Protein AF-A0A6I9N5E9-F1 (afdb_monomer)

Secondary structure (DSSP, 8-state):
-PPPP-----STTSSHHHHHHHHHHSS--SS----HHHHHHHH-TT---------GGGGS-HHHHHHHHHTT--PPPHHHHHHHHHHHHHT-

Sequence (92 aa):
MQAIKCVVVGDGAVGKTCLLISYTTNAFPGEYIPTWYPEVRHHCPSTPIILVGTKLDLRDEKDTIEKLKEKKLAPITYPQGLALAKEIGEEQ

Solvent-accessible surface area (backbone atoms only — not comparable to full-atom values): 6016 Å² total; per-residue (Å²): 132,86,85,83,73,86,46,84,44,50,61,85,92,72,45,60,68,48,50,56,43,26,73,74,68,78,44,78,72,93,71,90,83,82,70,66,62,68,56,46,43,72,80,42,70,88,59,72,78,48,83,41,84,53,70,70,74,51,69,77,35,62,70,55,50,51,60,28,46,78,69,76,43,73,74,87,48,72,68,58,54,51,51,51,49,47,55,71,58,67,78,110

Structure (mmCIF, N/CA/C/O backbone):
data_AF-A0A6I9N5E9-F1
#
_entry.id   AF-A0A6I9N5E9-F1
#
loop_
_atom_site.group_PDB
_atom_site.id
_atom_site.type_symbol
_atom_site.label_atom_id
_atom_site.label_alt_id
_atom_site.label_comp_id
_atom_site.label_asym_id
_atom_site.label_entity_id
_atom_site.label_seq_id
_atom_site.pdbx_PDB_ins_code
_atom_site.Cartn_x
_atom_site.Cartn_y
_atom_site.Cartn_z
_atom_site.occupancy
_atom_site.B_iso_or_equiv
_atom_site.auth_seq_id
_atom_site.auth_comp_id
_atom_site.auth_asym_id
_atom_site.auth_atom_id
_atom_site.pdbx_PDB_model_num
ATOM 1 N N . MET A 1 1 ? 7.595 -20.805 -21.346 1.00 37.97 1 MET A N 1
ATOM 2 C CA . MET A 1 1 ? 6.808 -20.199 -20.249 1.00 37.97 1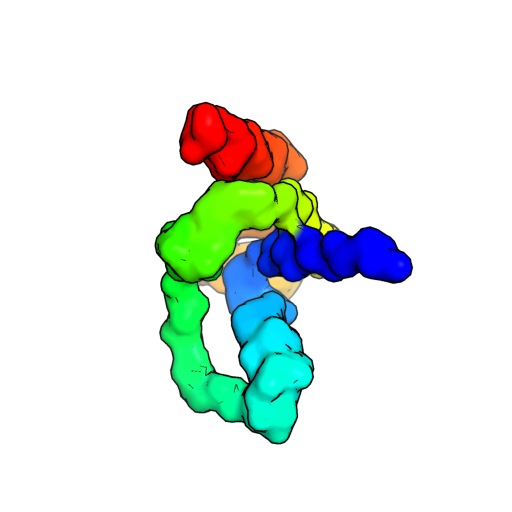 MET A CA 1
ATOM 3 C C . MET A 1 1 ? 7.133 -18.717 -20.210 1.00 37.97 1 MET A C 1
ATOM 5 O O . MET A 1 1 ? 8.296 -18.389 -20.024 1.00 37.97 1 MET A O 1
ATOM 9 N N . GLN A 1 2 ? 6.164 -17.834 -20.462 1.00 45.25 2 GLN A N 1
ATOM 10 C CA . GLN A 1 2 ? 6.364 -16.404 -20.214 1.00 45.25 2 GLN A CA 1
ATOM 11 C C . GLN A 1 2 ? 6.378 -16.176 -18.702 1.00 45.25 2 GLN A C 1
ATOM 13 O O . GLN A 1 2 ? 5.474 -16.625 -18.000 1.00 45.25 2 GLN A O 1
ATOM 18 N N . ALA A 1 3 ? 7.423 -15.521 -18.203 1.00 46.75 3 ALA A N 1
ATOM 19 C CA . ALA A 1 3 ? 7.497 -15.118 -16.809 1.00 46.75 3 ALA A CA 1
ATOM 20 C C . ALA A 1 3 ? 6.507 -13.972 -16.569 1.00 46.75 3 ALA A C 1
ATOM 22 O O . ALA A 1 3 ? 6.645 -12.901 -17.157 1.00 46.75 3 ALA A O 1
ATOM 23 N N . ILE A 1 4 ? 5.523 -14.198 -15.702 1.00 50.38 4 ILE A N 1
ATOM 24 C CA . ILE A 1 4 ? 4.636 -13.147 -15.203 1.00 50.38 4 ILE A CA 1
ATOM 25 C C . ILE A 1 4 ? 5.316 -12.562 -13.967 1.00 50.38 4 ILE A C 1
ATOM 27 O O . ILE A 1 4 ? 5.551 -13.275 -12.992 1.00 50.38 4 ILE A O 1
ATOM 31 N N . LYS A 1 5 ? 5.679 -11.279 -14.018 1.00 47.81 5 LYS A N 1
ATOM 32 C CA . LYS A 1 5 ? 6.300 -10.574 -12.890 1.00 47.81 5 LYS A CA 1
ATOM 33 C C . LYS A 1 5 ? 5.246 -9.696 -12.226 1.00 47.81 5 LYS A C 1
ATOM 35 O O . LYS A 1 5 ? 4.602 -8.895 -12.893 1.00 47.81 5 LYS A O 1
ATOM 40 N N . CYS A 1 6 ? 5.037 -9.921 -10.932 1.00 53.72 6 CYS A N 1
ATOM 41 C CA . CYS A 1 6 ? 3.938 -9.348 -10.164 1.00 53.72 6 CYS A CA 1
ATOM 42 C C . CYS A 1 6 ? 4.470 -8.285 -9.199 1.00 53.72 6 CYS A C 1
ATOM 44 O O . CYS A 1 6 ? 5.467 -8.514 -8.514 1.00 53.72 6 CYS A O 1
ATOM 46 N N . VAL A 1 7 ? 3.790 -7.143 -9.129 1.00 55.34 7 VAL A N 1
ATOM 47 C CA . VAL A 1 7 ? 4.066 -6.074 -8.166 1.00 55.34 7 VAL A CA 1
ATOM 48 C C . VAL A 1 7 ? 2.865 -5.960 -7.232 1.00 55.34 7 VAL A C 1
ATOM 50 O O . VAL A 1 7 ? 1.723 -6.009 -7.682 1.00 55.34 7 VAL A O 1
ATOM 53 N N . VAL A 1 8 ? 3.116 -5.873 -5.924 1.00 61.06 8 VAL A N 1
ATOM 54 C CA . VAL A 1 8 ? 2.073 -5.902 -4.887 1.00 61.06 8 VAL A CA 1
ATOM 55 C C . VAL A 1 8 ? 1.957 -4.534 -4.241 1.00 61.06 8 VAL A C 1
ATOM 57 O O . VAL A 1 8 ? 2.917 -4.030 -3.658 1.00 61.06 8 VAL A O 1
ATOM 60 N N . VAL A 1 9 ? 0.758 -3.954 -4.282 1.00 55.38 9 VAL A N 1
ATOM 61 C CA . VAL A 1 9 ? 0.481 -2.635 -3.698 1.00 55.38 9 VAL A CA 1
ATOM 62 C C . VAL A 1 9 ? -0.728 -2.718 -2.758 1.00 55.38 9 VAL A C 1
ATOM 64 O O . VAL A 1 9 ? -1.344 -3.776 -2.632 1.00 55.38 9 VAL A O 1
ATOM 67 N N . GLY A 1 10 ? -0.979 -1.675 -1.966 1.00 61.53 10 GLY A N 1
ATOM 68 C CA . GLY A 1 10 ? -2.024 -1.613 -0.933 1.00 61.53 10 GLY A CA 1
ATOM 69 C C . GLY A 1 10 ? -1.629 -0.662 0.200 1.00 61.53 10 GLY A C 1
ATOM 70 O O . GLY A 1 10 ? -0.563 -0.046 0.133 1.00 61.53 10 GLY A O 1
ATOM 71 N N . ASP A 1 11 ? -2.422 -0.571 1.264 1.00 59.56 11 ASP A N 1
ATOM 72 C CA . ASP A 1 11 ? -2.242 0.455 2.306 1.00 59.56 11 ASP A CA 1
ATOM 73 C C . ASP A 1 11 ? -0.957 0.298 3.142 1.00 59.56 11 ASP A C 1
ATOM 75 O O . ASP A 1 11 ? -0.328 -0.766 3.192 1.00 59.56 11 ASP A O 1
ATOM 79 N N . GLY A 1 12 ? -0.517 1.376 3.795 1.00 58.41 12 GLY A N 1
ATOM 80 C CA . GLY A 1 12 ? 0.602 1.332 4.743 1.00 58.41 12 GLY A CA 1
ATOM 81 C C . GLY A 1 12 ? 0.358 0.311 5.865 1.00 58.41 12 GLY A C 1
ATOM 82 O O . GLY A 1 12 ? -0.778 0.061 6.248 1.00 58.41 12 GLY A O 1
ATOM 83 N N . ALA A 1 13 ? 1.422 -0.316 6.377 1.00 56.25 13 ALA A N 1
ATOM 84 C CA . ALA A 1 13 ? 1.369 -1.309 7.465 1.00 56.25 13 ALA A CA 1
ATOM 85 C C . ALA A 1 13 ? 0.541 -2.593 7.206 1.00 56.25 13 ALA A C 1
ATOM 87 O O . ALA A 1 13 ? 0.364 -3.406 8.108 1.00 56.25 13 ALA A O 1
ATOM 88 N N . VAL A 1 14 ? 0.087 -2.855 5.974 1.00 62.12 14 VAL A N 1
ATOM 89 C CA . VAL A 1 14 ? -0.665 -4.0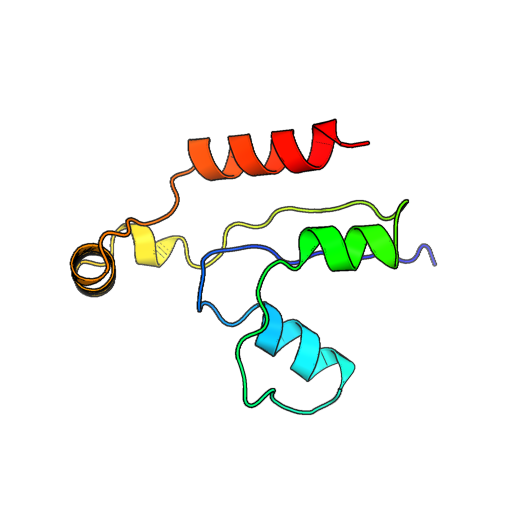88 5.658 1.00 62.12 14 VAL A CA 1
ATOM 90 C C . VAL A 1 14 ? 0.204 -5.323 5.396 1.00 62.12 14 VAL A C 1
ATOM 92 O O . VAL A 1 14 ? -0.335 -6.390 5.120 1.00 62.12 14 VAL A O 1
ATOM 95 N N . GLY A 1 15 ? 1.530 -5.185 5.497 1.00 64.50 15 GLY A N 1
ATOM 96 C CA . GLY A 1 15 ? 2.473 -6.304 5.423 1.00 64.50 15 GLY A CA 1
ATOM 97 C C . GLY A 1 15 ? 2.917 -6.706 4.015 1.00 64.50 15 GLY A C 1
ATOM 98 O O . GLY A 1 15 ? 3.477 -7.777 3.862 1.00 64.50 15 GLY A O 1
ATOM 99 N N . LYS A 1 16 ? 2.718 -5.877 2.981 1.00 72.06 16 LYS A N 1
ATOM 100 C CA . LYS A 1 16 ? 3.126 -6.195 1.589 1.00 72.06 16 LYS A CA 1
ATOM 101 C C . LYS A 1 16 ? 4.634 -6.360 1.438 1.00 72.06 16 LYS A C 1
ATOM 103 O O . LYS A 1 16 ? 5.096 -7.325 0.845 1.00 72.06 16 LYS A O 1
ATOM 108 N N . THR A 1 17 ? 5.385 -5.427 2.019 1.00 66.44 17 THR A N 1
ATOM 109 C CA . THR A 1 17 ? 6.847 -5.472 2.068 1.00 66.44 17 THR A CA 1
ATOM 110 C C . THR A 1 17 ? 7.307 -6.707 2.841 1.00 66.44 17 THR A C 1
ATOM 112 O O . THR A 1 17 ? 8.126 -7.467 2.343 1.00 66.44 17 THR A O 1
ATOM 115 N N . CYS A 1 18 ? 6.698 -6.984 4.001 1.00 65.75 18 CYS A N 1
ATOM 116 C CA . CYS A 1 18 ? 6.973 -8.189 4.788 1.00 65.75 18 CYS A CA 1
ATOM 117 C C . CYS A 1 18 ? 6.637 -9.483 4.030 1.00 65.75 18 CYS A C 1
ATOM 119 O O . CYS A 1 18 ? 7.398 -10.437 4.112 1.00 65.75 18 CYS A O 1
ATOM 121 N N . LEU A 1 19 ? 5.539 -9.510 3.267 1.00 66.56 19 LEU A N 1
ATOM 122 C CA . LEU A 1 19 ? 5.110 -10.656 2.464 1.00 66.56 19 LEU A CA 1
ATOM 123 C C . LEU A 1 19 ? 6.105 -10.942 1.335 1.00 66.56 19 LEU A C 1
ATOM 125 O O . LEU A 1 19 ? 6.536 -12.080 1.178 1.00 66.56 19 LEU A O 1
ATOM 129 N N . LEU A 1 20 ? 6.507 -9.914 0.582 1.00 65.69 20 LEU A N 1
ATOM 130 C CA . LEU A 1 20 ? 7.481 -10.054 -0.503 1.00 65.69 20 LEU A CA 1
ATOM 131 C C . LEU A 1 20 ? 8.873 -10.435 0.022 1.00 65.69 20 LEU A C 1
ATOM 133 O O . LEU A 1 20 ? 9.520 -11.314 -0.546 1.00 65.69 20 LEU A O 1
ATOM 137 N N . ILE A 1 21 ? 9.318 -9.836 1.1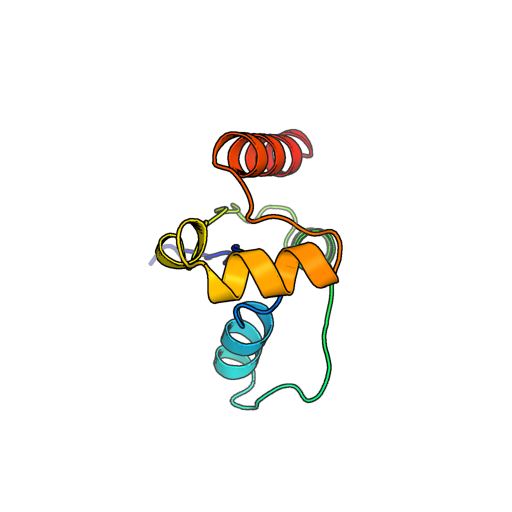30 1.00 64.50 21 ILE A N 1
ATOM 138 C CA . ILE A 1 21 ? 10.609 -10.164 1.751 1.00 64.50 21 ILE A CA 1
ATOM 139 C C . ILE A 1 21 ? 10.582 -11.583 2.320 1.00 64.50 21 ILE A C 1
ATOM 141 O O . ILE A 1 21 ? 11.485 -12.361 2.033 1.00 64.50 21 ILE A O 1
ATOM 145 N N . SER A 1 22 ? 9.531 -11.971 3.043 1.00 65.06 22 SER A N 1
ATOM 146 C CA . SER A 1 22 ? 9.408 -13.328 3.586 1.00 65.06 22 SER A CA 1
ATOM 147 C C . SER A 1 22 ? 9.362 -14.386 2.491 1.00 65.06 22 SER A C 1
ATOM 149 O O . SER A 1 22 ? 9.979 -15.434 2.649 1.00 65.06 22 SER A O 1
ATOM 151 N N . TYR A 1 23 ? 8.670 -14.121 1.381 1.00 66.12 23 TYR A N 1
ATOM 152 C CA . TYR A 1 23 ? 8.592 -15.056 0.259 1.00 66.12 23 TYR A CA 1
ATOM 153 C C . TYR A 1 23 ? 9.941 -15.239 -0.451 1.00 66.12 23 TYR A C 1
ATOM 155 O O . TYR A 1 23 ? 10.276 -16.342 -0.870 1.00 66.12 23 TYR A O 1
ATOM 163 N N . THR A 1 24 ? 10.726 -14.167 -0.583 1.00 56.97 24 THR A N 1
ATOM 164 C CA . THR A 1 24 ? 12.001 -14.193 -1.323 1.00 56.97 24 THR A CA 1
ATOM 165 C C . THR A 1 24 ? 13.202 -14.593 -0.469 1.00 56.97 24 THR A C 1
ATOM 167 O O . THR A 1 24 ? 14.145 -15.179 -0.992 1.00 56.97 24 THR A O 1
ATOM 170 N N . THR A 1 25 ? 13.179 -14.302 0.832 1.00 64.56 25 THR A N 1
ATOM 171 C CA . THR A 1 25 ? 14.319 -14.513 1.744 1.00 64.56 25 THR A CA 1
ATOM 172 C C . THR A 1 25 ? 14.099 -15.642 2.747 1.00 64.56 25 THR A C 1
ATOM 174 O O . THR A 1 25 ? 15.026 -16.013 3.462 1.00 64.56 25 THR A O 1
ATOM 177 N N . ASN A 1 26 ? 12.881 -16.192 2.812 1.00 71.56 26 ASN A N 1
ATOM 178 C CA . ASN A 1 26 ? 12.468 -17.164 3.824 1.00 71.56 26 ASN A CA 1
ATOM 179 C C . ASN A 1 26 ? 12.636 -16.643 5.274 1.00 71.56 26 ASN A C 1
ATOM 181 O O . ASN A 1 26 ? 12.767 -17.432 6.209 1.00 71.56 26 ASN A O 1
ATOM 185 N N . ALA A 1 27 ? 12.639 -15.314 5.464 1.00 62.34 27 ALA A N 1
ATOM 186 C CA . ALA A 1 27 ? 12.838 -14.637 6.746 1.00 62.34 27 ALA A CA 1
ATOM 187 C C . ALA A 1 27 ? 11.959 -13.378 6.882 1.00 62.34 27 ALA A C 1
ATOM 189 O O . ALA A 1 27 ? 11.637 -12.709 5.899 1.00 62.34 27 ALA A O 1
ATOM 190 N N . PHE A 1 28 ? 11.571 -13.034 8.114 1.00 63.75 28 PHE A N 1
ATOM 191 C CA . PHE A 1 28 ? 10.741 -11.857 8.387 1.00 63.75 28 PHE A CA 1
ATOM 192 C C . PHE A 1 28 ? 11.614 -10.625 8.698 1.00 63.75 28 PHE A C 1
ATOM 194 O O . PHE A 1 28 ? 12.494 -10.721 9.557 1.00 63.75 28 PHE A O 1
ATOM 201 N N . PRO A 1 29 ? 11.399 -9.468 8.041 1.00 57.28 29 PRO A N 1
ATOM 202 C CA . PRO A 1 29 ? 12.195 -8.266 8.285 1.00 57.28 29 PRO A CA 1
ATOM 203 C C . PRO A 1 29 ? 11.871 -7.639 9.648 1.00 57.28 29 PRO A C 1
ATOM 205 O O . PRO A 1 29 ? 10.704 -7.510 10.016 1.00 57.28 29 PRO A O 1
ATOM 208 N N . GLY A 1 30 ? 12.907 -7.216 10.378 1.00 63.69 30 GLY A N 1
ATOM 209 C CA . GLY A 1 30 ? 12.774 -6.567 11.690 1.00 63.69 30 GLY A CA 1
ATOM 210 C C . GLY A 1 30 ? 12.452 -5.067 11.642 1.00 63.69 30 GLY A C 1
ATOM 211 O O . GLY A 1 30 ? 12.062 -4.507 12.662 1.00 63.69 30 GLY A O 1
ATOM 212 N N . GLU A 1 31 ? 12.582 -4.420 10.479 1.00 58.31 31 GLU A N 1
ATOM 213 C CA . GLU A 1 31 ? 12.405 -2.970 10.310 1.00 58.31 31 GLU A CA 1
ATOM 214 C C . GLU A 1 31 ? 11.535 -2.613 9.091 1.00 58.31 31 GLU A C 1
ATOM 216 O O . GLU A 1 31 ? 11.337 -3.411 8.170 1.00 58.31 31 GLU A O 1
ATOM 221 N N . TYR A 1 32 ? 10.989 -1.393 9.096 1.00 56.09 32 TYR A N 1
ATOM 222 C CA . TYR A 1 32 ? 10.120 -0.866 8.041 1.00 56.09 32 TYR A CA 1
ATOM 223 C C . TYR A 1 32 ? 10.929 -0.279 6.873 1.00 56.09 32 TYR A C 1
ATOM 225 O O . TYR A 1 32 ? 11.737 0.621 7.079 1.00 56.09 32 TYR A O 1
ATOM 233 N N . ILE A 1 33 ? 10.648 -0.725 5.641 1.00 56.34 33 ILE A N 1
ATOM 234 C CA . ILE A 1 33 ? 11.280 -0.219 4.408 1.00 56.34 33 ILE A CA 1
ATOM 235 C C . ILE A 1 33 ? 10.241 0.575 3.581 1.00 56.34 33 ILE A C 1
ATOM 237 O O . ILE A 1 33 ? 9.295 -0.040 3.068 1.00 56.34 33 ILE A O 1
ATOM 241 N N . PRO A 1 34 ? 10.361 1.917 3.450 1.00 58.41 34 PRO A N 1
ATOM 242 C CA . PRO A 1 34 ? 9.450 2.739 2.651 1.00 58.41 34 PRO A CA 1
ATOM 243 C C . PRO A 1 34 ? 9.850 2.848 1.166 1.00 58.41 34 PRO A C 1
ATOM 245 O O . PRO A 1 34 ? 11.021 2.773 0.815 1.00 58.41 34 PRO A O 1
ATOM 248 N N . THR A 1 35 ? 8.845 3.118 0.316 1.00 58.84 35 THR A N 1
ATOM 249 C CA . THR A 1 35 ? 8.919 3.384 -1.145 1.00 58.84 35 THR A CA 1
ATOM 250 C C . THR A 1 35 ? 9.460 2.238 -2.005 1.00 58.84 35 THR A C 1
ATOM 252 O O . THR A 1 35 ? 10.592 2.238 -2.467 1.00 58.84 35 THR A O 1
ATOM 255 N N . TRP A 1 36 ? 8.582 1.276 -2.299 1.00 70.25 36 TRP A N 1
ATOM 256 C CA . TRP A 1 36 ? 8.883 0.141 -3.180 1.00 70.25 36 TRP A CA 1
ATOM 257 C C . TRP A 1 36 ? 9.094 0.544 -4.650 1.00 70.25 36 TRP A C 1
ATOM 259 O O . TRP A 1 36 ? 9.787 -0.152 -5.383 1.00 70.25 36 TRP A O 1
ATOM 269 N N . TYR A 1 37 ? 8.478 1.639 -5.102 1.00 70.62 37 TYR A N 1
ATOM 270 C CA . TYR A 1 37 ? 8.408 1.965 -6.526 1.00 70.62 37 TYR A CA 1
ATOM 271 C C . TYR A 1 37 ? 9.751 2.432 -7.131 1.00 70.62 37 TYR A C 1
ATOM 273 O O . TYR A 1 37 ? 10.168 1.819 -8.117 1.00 70.62 37 TYR A O 1
ATOM 281 N N . PRO A 1 38 ? 10.485 3.404 -6.544 1.00 74.19 38 PRO A N 1
ATOM 282 C CA . PRO A 1 38 ? 11.811 3.789 -7.040 1.00 74.19 38 PRO A CA 1
ATOM 283 C C . PRO A 1 38 ? 12.808 2.623 -7.041 1.00 74.19 38 PRO A C 1
ATOM 285 O O . PRO A 1 38 ? 13.540 2.436 -8.008 1.00 74.19 38 PRO A O 1
ATOM 288 N N . GLU A 1 39 ? 12.774 1.787 -6.000 1.00 72.38 39 GLU A N 1
ATOM 289 C CA . GLU A 1 39 ? 13.609 0.585 -5.887 1.00 72.38 39 GLU A CA 1
ATOM 290 C C . GLU A 1 39 ? 13.316 -0.426 -7.004 1.00 72.38 39 GLU A C 1
ATOM 292 O O . GLU A 1 39 ? 14.233 -0.937 -7.650 1.00 72.38 39 GLU A O 1
ATOM 297 N N . VAL A 1 40 ? 12.034 -0.692 -7.284 1.00 72.44 40 VAL A N 1
ATOM 298 C CA . VAL A 1 40 ? 11.631 -1.588 -8.377 1.00 72.44 40 VAL A CA 1
ATOM 299 C C . VAL A 1 40 ? 12.014 -1.002 -9.733 1.00 72.44 40 VAL A C 1
ATOM 301 O O . VAL A 1 40 ? 12.513 -1.740 -10.577 1.00 72.44 40 VAL A O 1
ATOM 304 N N . ARG A 1 41 ? 11.844 0.304 -9.959 1.00 74.06 41 ARG A N 1
ATOM 305 C CA . ARG A 1 41 ? 12.250 0.942 -11.221 1.00 74.06 41 ARG A CA 1
ATOM 306 C C . ARG A 1 41 ? 13.762 0.930 -11.428 1.00 74.06 41 ARG A C 1
ATOM 308 O O . ARG A 1 4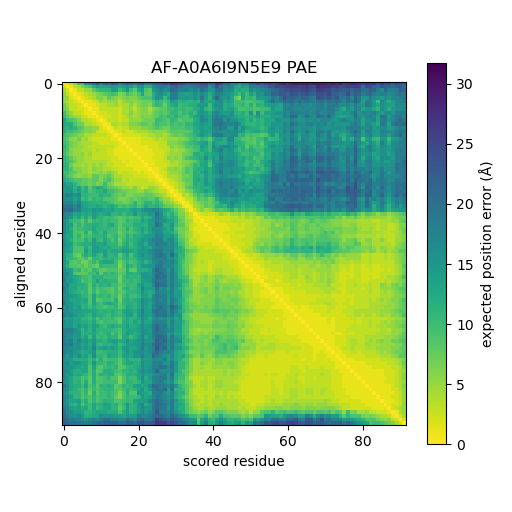1 ? 14.196 0.665 -12.545 1.00 74.06 41 ARG A O 1
ATOM 315 N N . HIS A 1 42 ? 14.549 1.149 -10.375 1.00 75.94 42 HIS A N 1
ATOM 316 C CA . HIS A 1 42 ? 16.010 1.112 -10.445 1.00 75.94 42 HIS A CA 1
ATOM 317 C C . HIS A 1 42 ? 16.530 -0.272 -10.862 1.00 75.94 42 HIS A C 1
ATOM 319 O O . HIS A 1 42 ? 17.357 -0.382 -11.764 1.00 75.94 42 HIS A O 1
ATOM 325 N N . HIS A 1 43 ? 16.008 -1.335 -10.246 1.00 74.25 43 HIS A N 1
ATOM 326 C CA . HIS A 1 43 ? 16.460 -2.704 -10.511 1.00 74.25 43 HIS A CA 1
ATOM 327 C C . HIS A 1 43 ? 15.781 -3.348 -11.736 1.00 74.25 43 HIS A C 1
ATOM 329 O O . HIS A 1 43 ? 16.350 -4.244 -12.359 1.00 74.25 43 HIS A O 1
ATOM 335 N N . CYS A 1 44 ? 14.564 -2.914 -12.082 1.00 71.38 44 CYS A N 1
ATOM 336 C CA . CYS A 1 44 ? 13.680 -3.552 -13.063 1.00 71.38 44 CYS A CA 1
ATOM 337 C C . CYS A 1 44 ? 12.913 -2.521 -13.936 1.00 71.38 44 CYS A C 1
ATOM 339 O O . CYS A 1 44 ? 11.678 -2.518 -13.940 1.00 71.38 44 CYS A O 1
ATOM 341 N N . PRO A 1 45 ? 13.597 -1.681 -14.736 1.00 74.25 45 PRO A N 1
ATOM 342 C CA . PRO A 1 45 ? 12.998 -0.510 -15.395 1.00 74.25 45 PRO A CA 1
ATOM 343 C C . PRO A 1 45 ? 11.874 -0.837 -16.391 1.00 74.25 45 PRO A C 1
ATOM 345 O O . PRO A 1 45 ? 10.881 -0.117 -16.455 1.00 74.25 45 PRO A O 1
ATOM 348 N N . SER A 1 46 ? 11.984 -1.946 -17.127 1.00 70.50 46 SER A N 1
ATOM 349 C CA . SER A 1 46 ? 11.023 -2.377 -18.157 1.00 70.50 46 SER A CA 1
ATOM 350 C C . SER A 1 46 ? 9.945 -3.340 -17.649 1.00 70.50 46 SER A C 1
ATOM 352 O O . SER A 1 46 ? 9.216 -3.939 -18.440 1.00 70.50 46 SER A O 1
ATOM 354 N N . THR A 1 47 ? 9.857 -3.547 -16.332 1.00 68.88 47 THR A N 1
ATOM 355 C CA . THR A 1 47 ? 8.924 -4.525 -15.764 1.00 68.88 47 THR A CA 1
ATOM 356 C C . THR A 1 47 ? 7.525 -3.921 -15.641 1.00 68.88 47 THR A C 1
ATOM 358 O O . THR A 1 47 ? 7.384 -2.865 -15.024 1.00 68.88 47 THR A O 1
ATOM 361 N N . PRO A 1 48 ? 6.480 -4.576 -16.186 1.00 69.19 48 PRO A N 1
ATOM 362 C CA . PRO A 1 48 ? 5.101 -4.145 -15.991 1.00 69.19 48 PRO A CA 1
ATOM 363 C C . PRO A 1 48 ? 4.727 -4.104 -14.505 1.00 69.19 48 PRO A C 1
ATOM 365 O O . PRO A 1 48 ? 5.087 -4.998 -13.738 1.00 69.19 48 PRO A O 1
ATOM 368 N N . ILE A 1 49 ? 3.981 -3.074 -14.107 1.00 72.88 49 ILE A N 1
ATOM 369 C CA . ILE A 1 49 ? 3.590 -2.821 -12.718 1.00 72.88 49 ILE A CA 1
ATOM 370 C C . ILE A 1 49 ? 2.074 -2.956 -12.588 1.00 72.88 49 ILE A C 1
ATOM 372 O O . ILE A 1 49 ? 1.328 -2.402 -13.391 1.00 72.88 49 ILE A O 1
ATOM 376 N N . ILE A 1 50 ? 1.621 -3.663 -11.551 1.00 71.44 50 ILE A N 1
ATOM 377 C CA . ILE A 1 50 ? 0.207 -3.746 -11.174 1.00 71.44 50 ILE A CA 1
ATOM 378 C C . ILE A 1 50 ? 0.046 -3.097 -9.799 1.00 71.44 50 ILE A C 1
ATOM 380 O O . ILE A 1 50 ? 0.693 -3.494 -8.833 1.00 71.44 50 ILE A O 1
ATOM 384 N N . LEU A 1 51 ? -0.828 -2.095 -9.707 1.00 71.38 51 LEU A N 1
ATOM 385 C CA . LEU A 1 51 ? -1.237 -1.501 -8.438 1.00 71.38 51 LEU A CA 1
ATOM 386 C C . LEU A 1 51 ? -2.449 -2.276 -7.903 1.00 71.38 51 LEU A C 1
ATOM 388 O O . LEU A 1 51 ? -3.505 -2.287 -8.530 1.00 71.38 51 LEU A O 1
ATOM 392 N N . VAL A 1 52 ? -2.315 -2.909 -6.740 1.00 75.12 52 VAL A N 1
ATOM 393 C CA . VAL A 1 52 ? -3.428 -3.583 -6.053 1.00 75.12 52 VAL A CA 1
ATOM 394 C C . VAL A 1 52 ? -3.846 -2.743 -4.845 1.00 75.12 52 VAL A C 1
ATOM 396 O O . VAL A 1 52 ? -3.001 -2.197 -4.153 1.00 75.12 52 VAL A O 1
ATOM 399 N N . GLY A 1 53 ? -5.141 -2.594 -4.581 1.00 73.50 53 GLY A N 1
ATOM 400 C CA . GLY A 1 53 ? -5.638 -2.088 -3.298 1.00 73.50 53 GLY A CA 1
ATOM 401 C C . GLY A 1 53 ? -6.044 -3.278 -2.438 1.00 73.50 53 GLY A C 1
ATOM 402 O O . GLY A 1 53 ? -6.902 -4.050 -2.856 1.00 73.50 53 GLY A O 1
ATOM 403 N N . THR A 1 54 ? -5.425 -3.467 -1.275 1.00 73.69 54 THR A N 1
ATOM 404 C CA . THR A 1 54 ? -5.748 -4.581 -0.366 1.00 73.69 54 THR A CA 1
ATOM 405 C C . THR A 1 54 ? -6.498 -4.085 0.863 1.00 73.69 54 THR A C 1
ATOM 407 O O . THR A 1 54 ? -6.485 -2.892 1.145 1.00 73.69 54 THR A O 1
ATOM 410 N N . LYS A 1 55 ? -7.143 -5.006 1.593 1.00 75.25 55 LYS A N 1
ATOM 411 C CA . LYS A 1 55 ? -7.871 -4.725 2.845 1.00 75.25 55 LYS A CA 1
ATOM 412 C C . LYS A 1 55 ? -9.001 -3.695 2.701 1.00 75.25 55 LYS A C 1
ATOM 414 O O . LYS A 1 55 ? -9.162 -2.801 3.528 1.00 75.25 5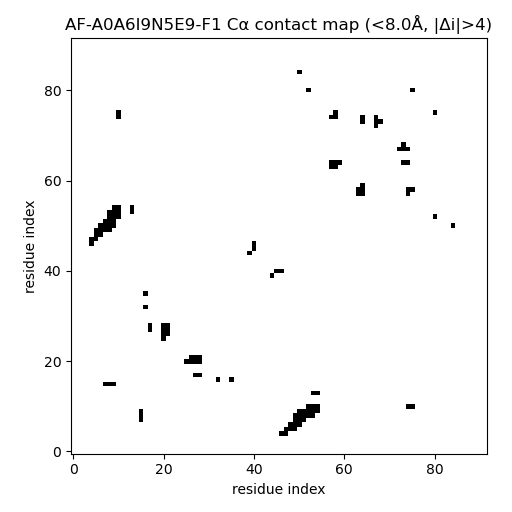5 LYS A O 1
ATOM 419 N N . LEU A 1 56 ? -9.779 -3.819 1.622 1.00 78.75 56 LEU A N 1
ATOM 420 C CA . LEU A 1 56 ? -10.910 -2.930 1.328 1.00 78.75 56 LEU A CA 1
ATOM 421 C C . LEU A 1 56 ? -11.957 -2.913 2.447 1.00 78.75 56 LEU A C 1
ATOM 423 O O . LEU A 1 56 ? -12.569 -1.878 2.678 1.00 78.75 56 LEU A O 1
ATOM 427 N N . ASP A 1 57 ? -12.115 -4.034 3.146 1.00 82.00 57 ASP A N 1
ATOM 428 C CA . ASP A 1 57 ? -12.973 -4.203 4.318 1.00 82.00 57 ASP A CA 1
ATOM 429 C C . ASP A 1 57 ? -12.651 -3.213 5.450 1.00 82.00 57 ASP A C 1
ATOM 431 O O . ASP A 1 57 ? -13.558 -2.745 6.135 1.00 82.00 57 ASP A O 1
ATOM 435 N N . LEU A 1 58 ? -11.386 -2.806 5.599 1.00 82.25 58 LEU A N 1
ATOM 436 C CA . LEU A 1 58 ? -10.969 -1.874 6.651 1.00 82.25 58 LEU A CA 1
ATOM 437 C C . LEU A 1 58 ? -11.356 -0.417 6.374 1.00 82.25 58 LEU A C 1
ATOM 439 O O . LEU A 1 58 ? -11.219 0.432 7.255 1.00 82.25 58 LEU A O 1
ATOM 443 N N . ARG A 1 59 ? -11.839 -0.094 5.167 1.00 82.31 59 ARG A N 1
ATOM 444 C CA . ARG A 1 59 ? -12.288 1.269 4.835 1.00 82.31 59 ARG A CA 1
ATOM 445 C C . ARG A 1 59 ? -13.520 1.690 5.626 1.00 82.31 59 ARG A C 1
ATOM 447 O O . ARG A 1 59 ? -13.686 2.885 5.854 1.00 82.31 59 ARG A O 1
ATOM 454 N N . ASP A 1 60 ? -14.323 0.719 6.051 1.00 86.00 60 ASP A N 1
ATOM 455 C CA . ASP A 1 60 ? -15.565 0.930 6.797 1.00 86.00 60 ASP A CA 1
ATOM 456 C C . ASP A 1 60 ? -15.437 0.523 8.280 1.00 86.00 60 ASP A C 1
ATOM 458 O O . ASP A 1 60 ? -16.365 0.715 9.070 1.00 86.00 60 ASP A O 1
ATOM 462 N N . GLU A 1 61 ? -14.285 -0.021 8.691 1.00 90.69 61 GLU A N 1
ATOM 463 C CA . GLU A 1 61 ? -14.048 -0.452 10.068 1.00 90.69 61 GLU A CA 1
ATOM 464 C C . GLU A 1 61 ? -13.754 0.752 10.979 1.00 90.69 61 GLU A C 1
ATOM 466 O O . GLU A 1 61 ? -12.735 1.436 10.846 1.00 90.69 61 GLU A O 1
ATOM 471 N N . LYS A 1 62 ? -14.637 0.987 11.955 1.00 92.69 62 LYS A N 1
ATOM 472 C CA . LYS A 1 62 ? -14.557 2.131 12.880 1.00 92.69 62 LYS A CA 1
ATOM 473 C C . LYS A 1 62 ? -13.227 2.208 13.623 1.00 92.69 62 LYS A C 1
ATOM 475 O O . LYS A 1 62 ? -12.611 3.271 13.624 1.00 92.69 62 LYS A O 1
ATOM 480 N N . ASP A 1 63 ? -12.760 1.093 14.176 1.00 92.62 63 ASP A N 1
ATOM 481 C CA . ASP A 1 63 ? -11.524 1.047 14.959 1.00 92.62 63 ASP A CA 1
ATOM 482 C C . ASP A 1 63 ? -10.305 1.424 14.107 1.00 92.62 63 ASP A C 1
ATOM 484 O O . ASP A 1 63 ? -9.419 2.149 14.564 1.00 92.62 63 ASP A O 1
ATOM 488 N N . THR A 1 64 ? -10.249 0.970 12.850 1.00 84.19 64 THR A N 1
ATOM 489 C CA . THR A 1 64 ? -9.186 1.369 11.918 1.00 84.19 64 THR A CA 1
ATOM 490 C C . THR A 1 64 ? -9.294 2.844 11.551 1.00 84.19 64 THR A C 1
ATOM 492 O O . THR A 1 64 ? -8.281 3.545 11.557 1.00 84.19 64 THR A O 1
ATOM 495 N N . ILE A 1 65 ? -10.500 3.354 11.288 1.00 88.12 65 ILE A N 1
ATOM 496 C CA . ILE A 1 65 ? -10.711 4.777 10.987 1.00 88.12 65 ILE A CA 1
ATOM 497 C C . ILE A 1 65 ? -10.272 5.659 12.165 1.00 88.12 65 ILE A C 1
ATOM 499 O O . ILE A 1 65 ? -9.611 6.674 11.948 1.00 88.12 65 ILE A O 1
ATOM 503 N N . GLU A 1 66 ? -10.604 5.291 13.402 1.00 92.06 66 GLU A N 1
ATOM 504 C CA . GLU A 1 66 ? -10.204 6.028 14.608 1.00 92.06 66 GLU A CA 1
ATOM 505 C C . GLU A 1 66 ? -8.683 6.024 14.794 1.00 92.06 66 GLU A C 1
ATOM 507 O O . GLU A 1 66 ? -8.078 7.093 14.894 1.00 92.06 66 GLU A O 1
ATOM 512 N N . LYS A 1 67 ? -8.039 4.855 14.696 1.00 87.62 67 LYS A N 1
ATOM 513 C CA . 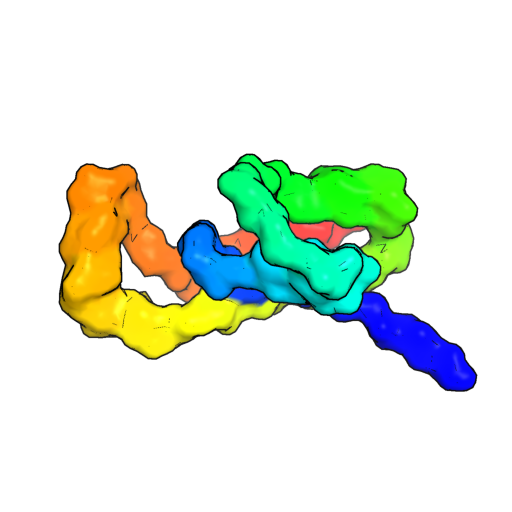LYS A 1 67 ? -6.570 4.729 14.758 1.00 87.62 67 LYS A CA 1
ATOM 514 C C . LYS A 1 67 ? -5.858 5.528 13.665 1.00 87.62 67 LYS A C 1
ATOM 516 O O . LYS A 1 67 ? -4.768 6.060 13.885 1.00 87.62 67 LYS A O 1
ATOM 521 N N . LEU A 1 68 ? -6.433 5.599 12.463 1.00 82.81 68 LEU A N 1
ATOM 522 C CA . LEU A 1 68 ? -5.893 6.417 11.375 1.00 82.81 68 LEU A CA 1
ATOM 523 C C . LEU A 1 68 ? -6.064 7.910 11.675 1.00 82.81 68 LEU A C 1
ATOM 525 O O . LEU A 1 68 ? -5.105 8.664 11.511 1.00 82.81 68 LEU A O 1
ATOM 529 N N . LYS A 1 69 ? -7.224 8.333 12.194 1.00 87.81 69 LYS A N 1
ATOM 530 C CA . LYS A 1 69 ? -7.481 9.726 12.591 1.00 87.81 69 LYS A CA 1
ATOM 531 C C . LYS A 1 69 ? -6.531 10.218 13.680 1.00 87.81 69 LYS A C 1
ATOM 533 O O . LYS A 1 69 ? -6.045 11.340 13.566 1.00 87.81 69 LYS A O 1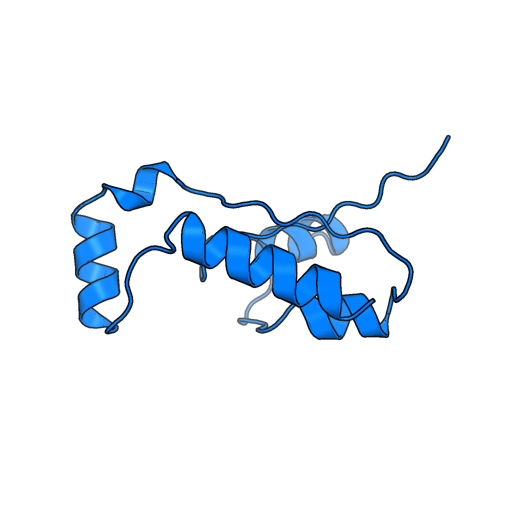
ATOM 538 N N . GLU A 1 70 ? -6.211 9.393 14.679 1.00 90.94 70 GLU A N 1
ATOM 539 C CA . GLU A 1 70 ? -5.197 9.711 15.703 1.00 90.94 70 GLU A CA 1
ATOM 540 C C . GLU A 1 70 ? -3.840 10.063 15.075 1.00 90.94 70 GLU A C 1
ATOM 542 O O . GLU A 1 70 ? -3.124 10.945 15.547 1.00 90.94 70 GLU A O 1
ATOM 547 N N . LYS A 1 71 ? -3.517 9.418 13.949 1.00 85.25 71 LYS A N 1
ATOM 548 C CA . LYS A 1 71 ? -2.303 9.655 13.160 1.00 85.25 71 LYS A CA 1
ATOM 549 C C . LYS A 1 71 ? -2.477 10.717 12.071 1.00 85.25 71 LYS A C 1
ATOM 551 O O . LYS A 1 71 ? -1.559 10.919 11.283 1.00 85.25 71 LYS A O 1
ATOM 556 N N . LYS A 1 72 ? -3.627 11.401 12.021 1.00 86.00 72 LYS A N 1
ATOM 557 C CA . LYS A 1 72 ? -4.015 12.356 10.964 1.00 86.00 72 LYS A CA 1
ATOM 558 C C . LYS A 1 72 ? -4.025 11.738 9.560 1.00 86.00 72 LYS A C 1
ATOM 560 O O . LYS A 1 72 ? -3.745 12.412 8.572 1.00 86.00 72 LYS A O 1
ATOM 565 N N . LEU A 1 73 ? -4.343 10.453 9.479 1.00 83.25 73 LEU A N 1
ATOM 566 C CA . LEU A 1 73 ? -4.477 9.690 8.246 1.00 83.25 73 LEU A CA 1
ATOM 567 C C . LEU A 1 73 ? -5.944 9.326 8.002 1.00 83.25 73 LEU A C 1
ATOM 569 O O . LEU A 1 73 ? -6.783 9.373 8.902 1.00 83.25 73 LEU A O 1
ATOM 573 N N . ALA A 1 74 ? -6.237 8.926 6.770 1.00 82.94 74 ALA A N 1
ATOM 574 C CA . ALA A 1 74 ? -7.517 8.363 6.368 1.00 82.94 74 ALA A CA 1
ATOM 575 C C . ALA A 1 74 ? -7.276 7.142 5.467 1.00 82.94 74 ALA A C 1
ATOM 577 O O . ALA A 1 74 ? -6.206 7.053 4.852 1.00 82.94 74 ALA A O 1
ATOM 578 N N . PRO A 1 75 ? -8.239 6.208 5.372 1.00 82.00 75 PRO A N 1
ATOM 579 C CA . PRO A 1 75 ? -8.165 5.129 4.397 1.00 82.00 75 PRO A CA 1
ATOM 580 C C . PRO A 1 75 ? -8.009 5.678 2.975 1.00 82.00 75 PRO A C 1
ATOM 582 O O . PRO A 1 75 ? -8.613 6.694 2.622 1.00 82.00 75 PRO A O 1
ATOM 585 N N . ILE A 1 76 ? -7.222 4.992 2.145 1.00 81.75 76 ILE A N 1
ATOM 586 C CA . ILE A 1 76 ? -7.052 5.378 0.745 1.00 81.75 76 ILE A CA 1
ATOM 587 C C . ILE A 1 76 ? -8.367 5.175 0.000 1.00 81.75 76 ILE A C 1
ATOM 589 O O . ILE A 1 76 ? -8.943 4.085 -0.010 1.00 81.75 76 ILE A O 1
ATOM 593 N N . THR A 1 77 ? -8.823 6.225 -0.670 1.00 82.75 77 THR A N 1
ATOM 594 C CA . THR A 1 77 ? -10.016 6.191 -1.516 1.00 82.75 77 THR A CA 1
ATOM 595 C C . THR A 1 77 ? -9.710 5.592 -2.889 1.00 82.75 77 THR A C 1
ATOM 597 O O . THR A 1 77 ? -8.566 5.555 -3.345 1.00 82.75 77 THR A O 1
ATOM 600 N N . TYR A 1 78 ? -10.750 5.135 -3.591 1.00 79.94 78 TYR A N 1
ATOM 601 C CA . TYR A 1 78 ? -10.590 4.634 -4.958 1.00 79.94 78 TYR A CA 1
ATOM 602 C C . TYR A 1 78 ? -9.979 5.679 -5.919 1.00 79.94 78 TYR A C 1
ATOM 604 O O . TYR A 1 78 ? -9.015 5.334 -6.603 1.00 79.94 78 TYR A O 1
ATOM 612 N N . PRO A 1 79 ? -10.425 6.956 -5.939 1.00 81.94 79 PRO A N 1
ATOM 613 C CA . PRO A 1 79 ? -9.805 7.981 -6.781 1.00 81.94 79 PRO A CA 1
ATOM 614 C C . PRO A 1 79 ? -8.328 8.234 -6.462 1.00 81.94 79 PRO A C 1
ATOM 616 O O . PRO A 1 79 ? -7.538 8.413 -7.382 1.00 81.94 79 PRO A O 1
ATOM 619 N N . GLN A 1 80 ? -7.932 8.199 -5.184 1.00 78.12 80 GLN A N 1
ATOM 620 C CA . GLN A 1 80 ? -6.521 8.323 -4.792 1.00 78.12 80 GLN A CA 1
ATOM 621 C C . GLN A 1 80 ? -5.680 7.149 -5.307 1.00 78.12 80 GLN A C 1
ATOM 623 O O . GLN A 1 80 ? -4.584 7.360 -5.818 1.00 78.12 80 GLN A O 1
ATOM 628 N N . GLY A 1 81 ? -6.203 5.921 -5.224 1.00 74.94 81 GLY A N 1
ATOM 629 C CA . GLY A 1 81 ? -5.542 4.748 -5.798 1.00 74.94 81 GLY A CA 1
ATOM 630 C C . GLY A 1 81 ? -5.386 4.848 -7.317 1.00 74.94 81 GLY A C 1
ATOM 631 O O . GLY A 1 81 ? -4.327 4.532 -7.849 1.00 74.94 81 GLY A O 1
ATOM 632 N N . LEU A 1 82 ? -6.410 5.346 -8.017 1.00 77.69 82 LEU A N 1
ATOM 633 C CA . LEU A 1 82 ? -6.354 5.554 -9.465 1.00 77.69 82 LEU A CA 1
ATOM 634 C C . LEU A 1 82 ? -5.352 6.651 -9.856 1.00 77.69 82 LEU A C 1
ATOM 636 O O . LEU A 1 82 ? -4.617 6.479 -10.825 1.00 77.69 82 LEU A O 1
ATOM 640 N N . ALA A 1 83 ? -5.295 7.750 -9.099 1.00 77.44 83 ALA A N 1
ATOM 641 C CA . ALA A 1 83 ? -4.320 8.817 -9.310 1.00 77.44 83 ALA A CA 1
ATOM 642 C C . ALA A 1 83 ? -2.881 8.294 -9.174 1.00 77.44 83 ALA A C 1
ATOM 644 O O . ALA A 1 83 ? -2.068 8.529 -10.061 1.00 77.44 83 ALA A O 1
ATOM 645 N N . LEU A 1 84 ? -2.607 7.494 -8.137 1.00 76.88 84 LEU A N 1
ATOM 646 C CA . LEU A 1 84 ? -1.305 6.851 -7.948 1.00 76.88 84 LEU A CA 1
ATOM 647 C C . LEU A 1 84 ? -0.969 5.865 -9.080 1.00 76.88 84 LEU A C 1
ATOM 649 O O . LEU A 1 84 ? 0.166 5.817 -9.544 1.00 76.88 84 LEU A O 1
ATOM 653 N N . ALA A 1 85 ? -1.946 5.075 -9.544 1.00 74.50 85 ALA A N 1
ATOM 654 C CA . ALA A 1 85 ? -1.744 4.161 -1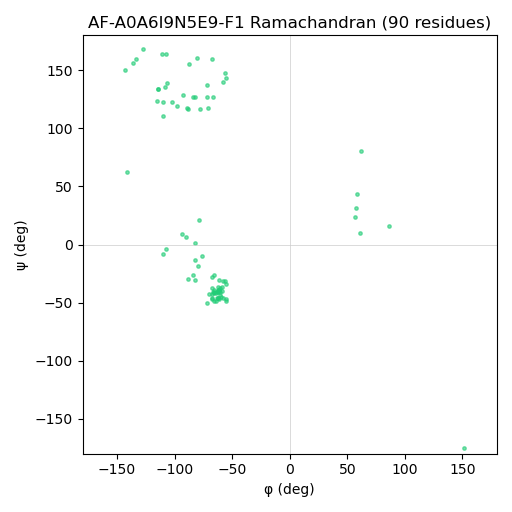0.672 1.00 74.50 85 ALA A CA 1
ATOM 655 C C . ALA A 1 85 ? -1.364 4.917 -11.952 1.00 74.50 85 ALA A C 1
ATOM 657 O O . ALA A 1 85 ? -0.516 4.457 -12.715 1.00 74.50 85 ALA A O 1
ATOM 658 N N . LYS A 1 86 ? -1.996 6.074 -12.172 1.00 79.19 86 LYS A N 1
ATOM 659 C CA . LYS A 1 86 ? -1.716 6.948 -13.306 1.00 79.19 86 LYS A CA 1
ATOM 660 C C . LYS A 1 86 ? -0.323 7.572 -13.199 1.00 79.19 86 LYS A C 1
ATOM 662 O O . LYS A 1 86 ? 0.423 7.471 -14.159 1.00 79.19 86 LYS A O 1
ATOM 667 N N . GLU A 1 87 ? 0.052 8.107 -12.039 1.00 77.12 87 GLU A N 1
ATOM 668 C CA . GLU A 1 87 ? 1.387 8.674 -11.778 1.00 77.12 87 GLU A CA 1
ATOM 669 C C . GLU A 1 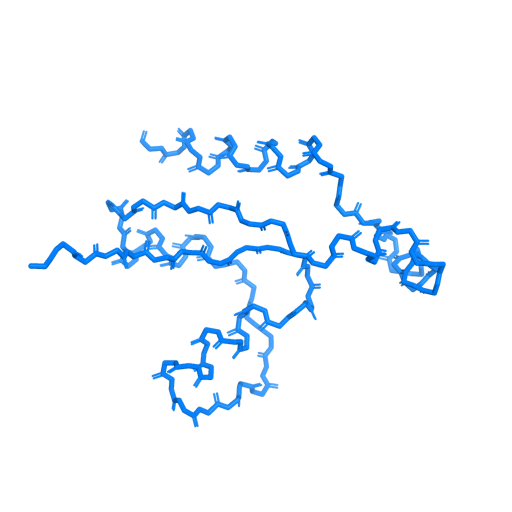87 ? 2.507 7.655 -12.061 1.00 77.12 87 GLU A C 1
ATOM 671 O O . GLU A 1 87 ? 3.415 7.918 -12.842 1.00 77.12 87 GLU A O 1
ATOM 676 N N . ILE A 1 88 ? 2.369 6.430 -11.543 1.00 72.19 88 ILE A N 1
ATOM 677 C CA . ILE A 1 88 ? 3.294 5.306 -11.794 1.00 72.19 88 ILE A CA 1
ATOM 678 C C . ILE A 1 88 ? 3.355 4.905 -13.283 1.00 72.19 88 ILE A C 1
ATOM 680 O O . ILE A 1 88 ? 4.362 4.365 -13.759 1.00 72.19 88 ILE A O 1
ATOM 684 N N . GLY A 1 89 ? 2.249 5.089 -14.005 1.00 66.88 89 GLY A N 1
ATOM 685 C CA . GLY A 1 89 ? 2.123 4.781 -15.427 1.00 66.88 89 GLY A CA 1
ATOM 686 C C . GLY A 1 89 ? 2.663 5.874 -16.351 1.00 66.88 89 GLY A C 1
ATOM 687 O O . GLY A 1 89 ? 3.131 5.540 -17.434 1.00 66.88 89 GLY A O 1
ATOM 688 N N . GLU A 1 90 ? 2.605 7.140 -15.934 1.00 63.41 90 GLU A N 1
ATOM 689 C CA . GLU A 1 90 ? 3.055 8.309 -16.705 1.00 63.41 90 GLU A CA 1
ATOM 690 C C . GLU A 1 90 ? 4.577 8.519 -16.657 1.00 63.41 90 GLU A C 1
ATOM 692 O O . GLU A 1 90 ? 5.121 9.163 -17.546 1.00 63.41 90 GLU A O 1
ATOM 697 N N . GLU A 1 91 ? 5.283 7.934 -15.687 1.00 55.84 91 GLU A N 1
ATOM 698 C CA . GLU A 1 91 ? 6.756 7.929 -15.632 1.00 55.84 91 GLU A CA 1
ATOM 699 C C . GLU A 1 91 ? 7.431 6.886 -16.562 1.00 55.84 91 GLU A C 1
ATOM 701 O O . GLU A 1 91 ? 8.570 6.478 -16.317 1.00 55.84 91 GLU A O 1
ATOM 706 N N . GLN A 1 92 ? 6.738 6.405 -17.603 1.00 48.16 92 GLN A N 1
ATOM 707 C CA . GLN A 1 92 ? 7.272 5.442 -18.586 1.00 48.16 92 GLN A CA 1
ATOM 708 C C . GLN A 1 92 ? 7.835 6.102 -19.841 1.00 48.16 92 GLN A C 1
ATOM 710 O O . GLN A 1 92 ? 7.180 7.021 -20.379 1.00 48.16 92 GLN A O 1
#

pLDDT: mean 70.62, std 11.96, range [37.97, 92.69]

Nearest PDB structures (foldseek):
  2c2h-assembly2_B  TM=6.796E-01  e=2.723E-10  Homo sapiens
  3qbv-assembly2_C  TM=6.819E-01  e=1.905E-07  Homo sapiens
  1gzs-assembly2_C  TM=6.734E-01  e=2.489E-07  Homo sapiens
  5hzk-assembly2_C  TM=6.717E-01  e=3.252E-07  Homo sapiens
  7u2p-assembly1_B  TM=6.581E-01  e=4.408E-06  Homo sapiens

Mean predicted aligned error: 9.62 Å

Foldseek 3Di:
DDDQDADEAEDPPPCSVQVVCCVVVVDGDPDDDDDPLVVCCVVPVPHDYDHDYPDPVLLPPPVSQVVQVVVVHHHQDPVNSVVVVVVSVVVD

Radius of gyration: 14.93 Å; Cα contacts (8 Å, |Δi|>4): 62; chains: 1; bounding box: 32×33×36 Å

InterPro domains:
  IPR001806 Small GTPase [PF00071] (5-35)
  IPR001806 Small GTPase [SM00174] (6-92)
  IPR003578 Small GTPase Rho [PTHR24072] (36-90)
  IPR027417 P-loop containing nucleoside triphosphate hydrolase [G3DSA:3.40.50.300] (1-35)
  IPR027417 P-loop containing nucleoside triphosphate hydrolase [G3DSA:3.40.50.300] (36-92)
  IPR027417 P-loop containing nucleoside triphosphate hydrolase [SSF52540] (4-90)

Organism: NCBI:txid8208